Protein AF-A0A7G9P361-F1 (afdb_monomer_lite)

Foldseek 3Di:
DDPPPVPPPPDDDVLLVQLLVLVVVLLDALVCCVVDCSLQVSCVSSVHDSDPVSSVVSSVSLVVCVVVVNRDPSDPPPPPDD

Sequence (82 aa):
MIDSNDWQFPRLDPEDEALIDAYKAMRVPVDDLPHTPAITELVKRLDKPETDQSKHLVFKRLLRLRKMGRLPRLMESSSSSG

pLDDT: mean 81.67, std 16.55, range [41.5, 95.06]

Structure (mmCIF, N/CA/C/O backbone):
data_AF-A0A7G9P361-F1
#
_entry.id   AF-A0A7G9P361-F1
#
loop_
_atom_site.group_PDB
_atom_site.id
_atom_site.type_symbol
_atom_site.label_atom_id
_atom_site.label_alt_id
_atom_site.label_comp_id
_atom_site.label_asym_id
_atom_site.label_entity_id
_atom_site.label_seq_id
_atom_site.pdbx_PDB_ins_code
_atom_site.Cartn_x
_atom_site.Cartn_y
_atom_site.Cartn_z
_atom_site.occupancy
_atom_site.B_iso_or_equiv
_atom_site.auth_seq_id
_atom_site.auth_comp_id
_atom_site.auth_asym_id
_atom_site.auth_atom_id
_atom_site.pdbx_PDB_model_num
ATOM 1 N N . MET A 1 1 ? 38.829 -7.208 -14.654 1.00 41.50 1 MET A N 1
ATOM 2 C CA . MET A 1 1 ? 37.502 -6.781 -15.139 1.00 41.50 1 MET A CA 1
ATOM 3 C C . MET A 1 1 ? 36.473 -7.460 -14.256 1.00 41.50 1 MET A C 1
ATOM 5 O O . MET A 1 1 ? 36.231 -8.642 -14.444 1.00 41.50 1 MET A O 1
ATOM 9 N N . ILE A 1 2 ? 35.978 -6.772 -13.229 1.00 53.50 2 ILE A N 1
ATOM 10 C CA . ILE A 1 2 ? 34.863 -7.264 -12.416 1.00 53.50 2 ILE A CA 1
ATOM 11 C C . ILE A 1 2 ? 33.820 -6.161 -12.457 1.00 53.50 2 ILE A C 1
ATOM 13 O O . ILE A 1 2 ? 33.935 -5.182 -11.735 1.00 53.50 2 ILE A O 1
ATOM 17 N N . ASP A 1 3 ? 32.857 -6.310 -13.356 1.00 46.78 3 ASP A N 1
ATOM 18 C CA . ASP A 1 3 ? 31.590 -5.582 -13.291 1.00 46.78 3 ASP A CA 1
ATOM 19 C C . ASP A 1 3 ? 30.466 -6.621 -13.366 1.00 46.78 3 ASP A C 1
ATOM 21 O O . ASP A 1 3 ? 29.615 -6.639 -14.248 1.00 46.78 3 ASP A O 1
ATOM 25 N N . SER A 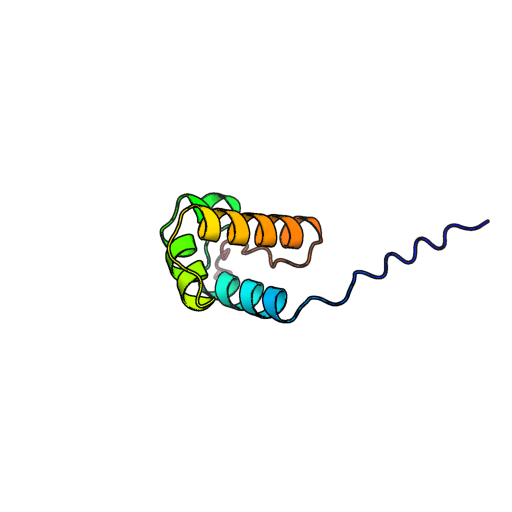1 4 ? 30.536 -7.586 -12.446 1.00 52.22 4 SER A N 1
ATOM 26 C CA . SER A 1 4 ? 29.400 -8.433 -12.104 1.00 52.22 4 SER A CA 1
ATOM 27 C C . SER A 1 4 ? 28.557 -7.663 -11.100 1.00 52.22 4 SER A C 1
ATOM 29 O O . SER A 1 4 ? 28.511 -8.007 -9.922 1.00 52.22 4 SER A O 1
ATOM 31 N N . ASN A 1 5 ? 27.917 -6.585 -11.548 1.00 46.28 5 ASN A N 1
ATOM 32 C CA . ASN A 1 5 ? 26.846 -5.967 -10.781 1.00 46.28 5 ASN A CA 1
ATOM 33 C C . ASN A 1 5 ? 25.582 -6.813 -11.001 1.00 46.28 5 ASN A C 1
ATOM 35 O O . ASN A 1 5 ? 24.627 -6.409 -11.664 1.00 46.28 5 ASN A O 1
ATOM 39 N N . ASP A 1 6 ? 25.637 -8.047 -10.496 1.00 47.88 6 ASP A N 1
ATOM 40 C CA . ASP A 1 6 ? 24.504 -8.947 -10.333 1.00 47.88 6 ASP A CA 1
ATOM 41 C C . ASP A 1 6 ? 23.607 -8.304 -9.269 1.00 47.88 6 ASP A C 1
ATOM 43 O O . ASP A 1 6 ? 23.655 -8.635 -8.086 1.00 47.88 6 ASP A O 1
ATOM 47 N N . TRP A 1 7 ? 22.845 -7.280 -9.670 1.00 56.84 7 TRP A N 1
ATOM 48 C CA . TRP A 1 7 ? 21.747 -6.735 -8.881 1.00 56.84 7 TRP A CA 1
ATOM 49 C C . TRP A 1 7 ? 20.666 -7.812 -8.816 1.00 56.84 7 TRP A C 1
ATOM 51 O O . TRP A 1 7 ? 19.618 -7.711 -9.457 1.00 56.84 7 TRP A O 1
ATOM 61 N N . GLN A 1 8 ? 20.922 -8.871 -8.051 1.00 54.03 8 GLN A N 1
ATOM 62 C CA . GLN A 1 8 ? 19.890 -9.764 -7.575 1.00 54.03 8 GLN A CA 1
ATOM 63 C C . GLN A 1 8 ? 18.948 -8.915 -6.736 1.00 54.03 8 GLN A C 1
ATOM 65 O O . GLN A 1 8 ? 19.179 -8.644 -5.558 1.00 54.03 8 GLN A O 1
ATOM 70 N N . PHE A 1 9 ? 17.891 -8.428 -7.382 1.00 58.81 9 PHE A N 1
ATOM 71 C CA . PHE A 1 9 ? 16.767 -7.844 -6.684 1.00 58.81 9 PHE A CA 1
ATOM 72 C C . PHE A 1 9 ? 16.335 -8.873 -5.636 1.00 58.81 9 PHE A C 1
ATOM 74 O O . PHE A 1 9 ? 16.005 -9.999 -6.030 1.00 58.81 9 PHE A O 1
ATOM 81 N N . PRO A 1 10 ? 16.360 -8.535 -4.333 1.00 64.75 10 PRO A N 1
ATOM 82 C CA . PRO A 1 10 ? 15.873 -9.454 -3.320 1.00 64.75 10 PRO A CA 1
ATOM 83 C C . PRO A 1 10 ? 14.458 -9.883 -3.711 1.00 64.75 10 PRO A C 1
ATOM 85 O O . PRO A 1 10 ? 13.694 -9.088 -4.278 1.00 64.75 10 PRO A O 1
ATOM 88 N N . ARG A 1 11 ? 14.139 -11.164 -3.490 1.00 70.12 11 ARG A N 1
ATOM 89 C CA . ARG A 1 11 ? 12.780 -11.667 -3.716 1.00 70.12 11 ARG A CA 1
ATOM 90 C C . ARG A 1 11 ? 11.812 -10.754 -2.966 1.00 70.12 11 ARG A C 1
ATOM 92 O O . ARG A 1 11 ? 12.119 -10.361 -1.844 1.00 70.12 11 ARG A O 1
ATOM 99 N N . LEU A 1 12 ? 10.703 -10.382 -3.612 1.00 79.75 12 LEU A N 1
ATOM 100 C CA . LEU A 1 12 ? 9.685 -9.588 -2.932 1.00 79.75 12 LEU A CA 1
ATOM 101 C C . LEU A 1 12 ? 9.204 -10.355 -1.705 1.00 79.75 12 LEU A C 1
ATOM 103 O O . LEU A 1 12 ? 8.957 -11.559 -1.784 1.00 79.75 12 LEU A O 1
ATOM 107 N N . ASP A 1 13 ? 9.073 -9.640 -0.596 1.00 86.94 13 ASP A N 1
ATOM 108 C CA . ASP A 1 13 ? 8.414 -10.170 0.580 1.00 86.94 13 ASP A CA 1
ATOM 109 C C . ASP A 1 13 ? 6.926 -10.414 0.269 1.00 86.94 13 ASP A C 1
ATOM 111 O O . ASP A 1 13 ? 6.311 -9.637 -0.471 1.00 86.94 13 ASP A O 1
ATOM 115 N N . PRO A 1 14 ? 6.303 -11.445 0.861 1.00 87.75 14 PRO A N 1
ATOM 116 C CA . PRO A 1 14 ? 4.884 -11.735 0.641 1.00 87.75 14 PRO A CA 1
ATOM 117 C C . PRO A 1 14 ? 3.978 -10.564 1.060 1.00 87.75 14 PRO A C 1
ATOM 119 O O . PRO A 1 14 ? 2.925 -10.339 0.465 1.00 87.75 14 PRO A O 1
ATOM 122 N N . GLU A 1 15 ? 4.405 -9.770 2.048 1.00 86.75 15 GLU A N 1
ATOM 123 C CA . GLU A 1 15 ? 3.731 -8.520 2.417 1.00 86.75 15 GLU A CA 1
ATOM 124 C C . GLU A 1 15 ? 3.724 -7.495 1.275 1.00 86.75 15 GLU A C 1
ATOM 126 O O . GLU A 1 15 ? 2.733 -6.784 1.098 1.00 86.75 15 GLU A O 1
ATOM 131 N N . ASP A 1 16 ? 4.816 -7.392 0.514 1.00 90.12 16 ASP A N 1
ATOM 132 C CA . ASP A 1 16 ? 4.905 -6.455 -0.603 1.00 90.12 16 ASP A CA 1
ATOM 133 C C . ASP A 1 16 ? 4.043 -6.929 -1.777 1.00 90.12 16 ASP A C 1
ATOM 135 O O . ASP A 1 16 ? 3.383 -6.109 -2.414 1.00 90.12 16 ASP A O 1
ATOM 139 N N . GLU A 1 17 ? 3.984 -8.237 -2.040 1.00 90.94 17 GLU A N 1
ATOM 140 C CA . GLU A 1 17 ? 3.084 -8.796 -3.056 1.00 90.94 17 GLU A CA 1
ATOM 141 C C . GLU A 1 17 ? 1.615 -8.492 -2.736 1.00 90.94 17 GLU A C 1
ATOM 143 O O . GLU A 1 17 ? 0.893 -7.968 -3.590 1.00 90.94 17 GLU A O 1
ATOM 148 N N . ALA A 1 18 ? 1.191 -8.726 -1.489 1.00 91.75 18 ALA A N 1
ATOM 149 C CA . ALA A 1 18 ? -0.159 -8.400 -1.030 1.00 91.75 18 ALA A CA 1
ATOM 150 C C . ALA A 1 18 ? -0.455 -6.891 -1.120 1.00 91.75 18 ALA A C 1
ATOM 152 O O . ALA A 1 18 ? -1.541 -6.486 -1.540 1.00 91.75 18 ALA A O 1
ATOM 153 N N . LEU A 1 19 ? 0.524 -6.044 -0.781 1.00 92.19 19 LEU A N 1
ATOM 154 C CA . LEU A 1 19 ? 0.421 -4.590 -0.909 1.00 92.19 19 LEU A CA 1
ATOM 155 C C . LEU A 1 19 ? 0.230 -4.152 -2.367 1.00 92.19 19 LEU A C 1
ATOM 157 O O . LEU A 1 19 ? -0.619 -3.302 -2.648 1.00 92.19 19 LEU A O 1
ATOM 161 N N . ILE A 1 20 ? 1.008 -4.715 -3.293 1.00 91.56 20 ILE A N 1
ATOM 162 C CA . ILE A 1 20 ? 0.906 -4.409 -4.724 1.00 91.56 20 ILE A CA 1
ATOM 163 C C . ILE A 1 20 ? -0.462 -4.829 -5.256 1.00 91.56 20 ILE A C 1
ATOM 165 O O . ILE A 1 20 ? -1.088 -4.062 -5.992 1.00 91.56 20 ILE A O 1
ATOM 169 N N . ASP A 1 21 ? -0.935 -6.018 -4.887 1.00 91.50 21 ASP A N 1
ATOM 170 C CA . ASP A 1 21 ? -2.238 -6.515 -5.320 1.00 91.50 21 ASP A CA 1
ATOM 171 C C . ASP A 1 21 ? -3.383 -5.622 -4.822 1.00 91.50 21 ASP A C 1
ATOM 173 O O . ASP A 1 21 ? -4.194 -5.129 -5.614 1.00 91.50 21 ASP A O 1
ATOM 177 N N . ALA A 1 22 ? -3.366 -5.279 -3.532 1.00 92.81 22 ALA A N 1
ATOM 178 C CA . ALA A 1 22 ? -4.348 -4.378 -2.946 1.00 92.81 22 ALA A CA 1
ATOM 179 C C . ALA A 1 22 ? -4.319 -2.980 -3.598 1.00 92.81 22 ALA A C 1
ATOM 181 O O . ALA A 1 22 ? -5.381 -2.397 -3.840 1.00 92.81 22 ALA A O 1
ATOM 182 N N . TYR A 1 23 ? -3.131 -2.465 -3.939 1.00 91.75 23 TYR A N 1
ATOM 183 C CA . TYR A 1 23 ? -2.959 -1.195 -4.652 1.00 91.75 23 TYR A CA 1
ATOM 184 C C . TYR A 1 23 ? -3.507 -1.240 -6.085 1.00 91.75 23 TYR A C 1
ATOM 186 O O . TYR A 1 23 ? -4.185 -0.303 -6.507 1.00 91.75 23 TYR A O 1
ATOM 194 N N . LYS A 1 24 ? -3.288 -2.329 -6.835 1.00 89.75 24 LYS A N 1
ATOM 195 C CA . LYS A 1 24 ? -3.814 -2.481 -8.208 1.00 89.75 24 LYS A CA 1
ATOM 196 C C . LYS A 1 24 ? -5.332 -2.322 -8.259 1.00 89.75 24 LYS A C 1
ATOM 198 O O . LYS A 1 24 ? -5.858 -1.740 -9.206 1.00 89.75 24 LYS A O 1
ATOM 203 N N . ALA A 1 25 ? -6.026 -2.798 -7.229 1.00 89.69 25 ALA A N 1
ATOM 204 C CA . ALA A 1 25 ? -7.471 -2.669 -7.114 1.00 89.69 25 ALA A CA 1
ATOM 205 C C . ALA A 1 25 ? -7.943 -1.230 -6.833 1.00 89.69 25 ALA A C 1
ATOM 207 O O . ALA A 1 25 ? -9.087 -0.913 -7.145 1.00 89.69 25 ALA A O 1
ATOM 208 N N . MET A 1 26 ? -7.092 -0.355 -6.281 1.00 88.94 26 MET A N 1
ATOM 209 C CA . MET A 1 26 ? -7.447 1.049 -6.034 1.00 88.94 26 MET A CA 1
ATOM 210 C C . MET A 1 26 ? -7.573 1.850 -7.331 1.00 88.94 26 MET A C 1
ATOM 212 O O . MET A 1 26 ? -8.364 2.782 -7.388 1.00 88.94 26 MET A O 1
ATOM 216 N N . ARG A 1 27 ? -6.801 1.505 -8.374 1.00 87.56 27 ARG A N 1
ATOM 217 C CA . ARG A 1 27 ? -6.718 2.271 -9.635 1.00 87.56 27 ARG A CA 1
ATOM 218 C C . ARG A 1 27 ? -6.394 3.769 -9.444 1.00 87.56 27 ARG A C 1
ATOM 220 O O . ARG A 1 27 ? -6.688 4.572 -10.320 1.00 87.56 27 ARG A O 1
ATOM 227 N N . VAL A 1 28 ? -5.758 4.136 -8.329 1.00 89.38 28 VAL A N 1
ATOM 228 C CA . VAL A 1 28 ? -5.328 5.510 -8.020 1.00 89.38 28 VAL A CA 1
ATOM 229 C C . VAL A 1 28 ? -3.813 5.617 -8.197 1.00 89.38 28 VAL A C 1
ATOM 231 O O . VAL A 1 28 ? -3.099 4.715 -7.748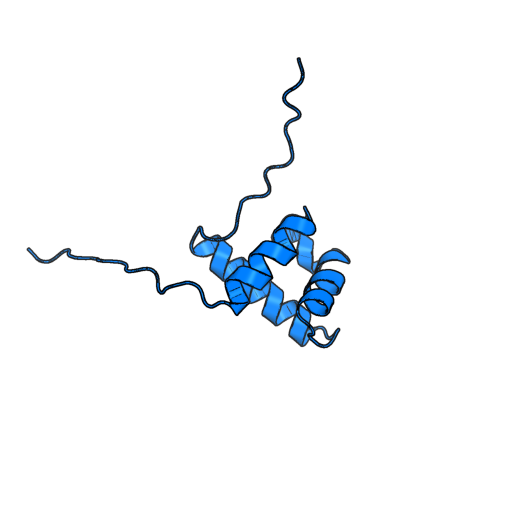 1.00 89.38 28 VAL A O 1
ATOM 234 N N . PRO A 1 29 ? -3.287 6.685 -8.824 1.00 90.25 29 PRO A N 1
ATOM 235 C CA . PRO A 1 29 ? -1.849 6.871 -8.927 1.00 90.25 29 PRO A CA 1
ATOM 236 C C . PRO A 1 29 ? -1.216 7.020 -7.543 1.00 90.25 29 PRO A C 1
ATOM 238 O O . PRO A 1 29 ? -1.762 7.669 -6.657 1.00 90.25 29 PRO A O 1
ATOM 241 N N . VAL A 1 30 ? -0.030 6.428 -7.362 1.00 89.94 30 VAL A N 1
ATOM 242 C CA . VAL A 1 30 ? 0.659 6.448 -6.063 1.00 89.94 30 VAL A CA 1
ATOM 243 C C . VAL A 1 30 ? 0.851 7.869 -5.523 1.00 89.94 30 VAL A C 1
ATOM 245 O O . VAL A 1 30 ? 0.706 8.055 -4.327 1.00 89.94 30 VAL A O 1
ATOM 248 N N . ASP A 1 31 ? 1.111 8.859 -6.382 1.00 89.50 31 ASP A N 1
ATOM 249 C CA . ASP A 1 31 ? 1.304 10.268 -5.998 1.00 89.50 31 ASP A CA 1
ATOM 250 C C . ASP A 1 31 ? 0.059 10.881 -5.325 1.00 89.50 31 ASP A C 1
ATOM 252 O O . ASP A 1 31 ? 0.185 11.537 -4.295 1.00 89.50 31 ASP A O 1
ATOM 256 N N . ASP A 1 32 ? -1.140 10.588 -5.840 1.00 90.44 32 ASP A N 1
ATOM 257 C CA . ASP A 1 32 ? -2.419 11.043 -5.270 1.00 90.44 32 ASP A CA 1
ATOM 258 C C . ASP A 1 32 ? -2.938 10.146 -4.147 1.00 90.44 32 ASP A C 1
ATOM 260 O O . ASP A 1 32 ? -3.820 10.539 -3.385 1.00 90.44 32 ASP A O 1
ATOM 264 N N . LEU A 1 33 ? -2.405 8.933 -4.004 1.00 90.19 33 LEU A N 1
ATOM 265 C CA . LEU A 1 33 ? -2.843 7.976 -2.994 1.00 90.19 33 LEU A CA 1
ATOM 266 C C . LEU A 1 33 ? -2.988 8.586 -1.580 1.00 90.19 33 LEU A C 1
ATOM 268 O O . LEU A 1 33 ? -4.064 8.420 -1.009 1.00 90.19 33 LEU A O 1
ATOM 272 N N . PRO A 1 34 ? -2.005 9.318 -1.006 1.00 90.88 34 PRO A N 1
ATOM 273 C CA . PRO A 1 34 ? -2.152 9.919 0.325 1.00 90.88 34 PRO A CA 1
ATOM 274 C C . PRO A 1 34 ? -3.203 11.038 0.393 1.00 90.88 34 PRO A C 1
ATOM 276 O O . PRO A 1 34 ? -3.688 11.345 1.479 1.00 90.88 34 PRO A O 1
ATOM 279 N N . HIS A 1 35 ? -3.555 11.637 -0.745 1.00 89.75 35 HIS A N 1
ATOM 280 C CA . HIS A 1 35 ? -4.558 12.697 -0.861 1.00 89.75 35 HIS A CA 1
ATOM 281 C C . HIS A 1 35 ? -5.968 12.153 -1.132 1.00 89.75 35 HIS A C 1
ATOM 283 O O . HIS A 1 35 ? -6.940 12.906 -1.109 1.00 89.75 35 HIS A O 1
ATOM 289 N N . THR A 1 36 ? -6.099 10.844 -1.356 1.00 92.12 36 THR A N 1
ATOM 290 C CA . THR A 1 36 ? -7.366 10.170 -1.653 1.00 92.12 36 THR A CA 1
ATOM 291 C C . THR A 1 36 ? -7.754 9.220 -0.518 1.00 92.12 36 THR A C 1
ATOM 293 O O . THR A 1 36 ? -6.894 8.721 0.209 1.00 92.12 36 THR A O 1
ATOM 296 N N . PRO A 1 37 ? -9.045 8.873 -0.370 1.00 92.69 37 PRO A N 1
ATOM 297 C CA . PRO A 1 37 ? -9.467 7.865 0.604 1.00 92.69 37 PRO A CA 1
ATOM 298 C C . PRO A 1 37 ? -8.970 6.446 0.264 1.00 92.69 37 PRO A C 1
ATOM 300 O O . PRO A 1 37 ? -9.099 5.542 1.087 1.00 92.69 37 PRO A O 1
ATOM 303 N N . ALA A 1 38 ? -8.359 6.231 -0.907 1.00 93.50 38 ALA A N 1
ATOM 304 C CA . ALA A 1 38 ? -7.805 4.939 -1.298 1.00 93.50 38 ALA A CA 1
ATOM 305 C C . ALA A 1 38 ? -6.688 4.467 -0.353 1.00 93.50 38 ALA A C 1
ATOM 307 O O . ALA A 1 38 ? -6.597 3.273 -0.080 1.00 93.50 38 ALA A O 1
ATOM 308 N N . ILE A 1 39 ? -5.874 5.374 0.211 1.00 93.56 39 ILE A N 1
ATOM 309 C CA . ILE A 1 39 ? -4.852 4.993 1.203 1.00 93.56 39 ILE A CA 1
ATOM 310 C C . ILE A 1 39 ? -5.476 4.378 2.461 1.00 93.56 39 ILE A C 1
ATOM 312 O O . ILE A 1 39 ? -4.920 3.442 3.032 1.00 93.56 39 ILE A O 1
ATOM 316 N N . THR A 1 40 ? -6.640 4.884 2.873 1.00 94.06 40 THR A N 1
ATOM 317 C CA . THR A 1 40 ? -7.399 4.390 4.024 1.00 94.06 40 THR A CA 1
ATOM 318 C C . THR A 1 40 ? -7.914 2.977 3.759 1.00 94.06 40 THR A C 1
ATOM 320 O O . THR A 1 40 ? -7.716 2.076 4.570 1.00 94.06 40 THR A O 1
ATOM 323 N N . GLU A 1 41 ? -8.500 2.748 2.587 1.00 94.38 41 GLU A N 1
ATOM 324 C CA . GLU A 1 41 ? -8.958 1.415 2.184 1.00 94.38 41 GLU A CA 1
ATOM 325 C C . GLU A 1 41 ? -7.787 0.435 2.021 1.00 94.38 41 GLU A C 1
ATOM 327 O O . GLU A 1 41 ? -7.893 -0.740 2.375 1.00 94.38 41 GLU A O 1
ATOM 332 N N . LEU A 1 42 ? -6.635 0.924 1.557 1.00 93.00 42 LEU A N 1
ATOM 333 C CA . LEU A 1 42 ? -5.424 0.128 1.416 1.00 93.00 42 LEU A CA 1
ATOM 334 C C . LEU A 1 42 ? -4.880 -0.341 2.773 1.00 93.00 42 LEU A C 1
ATOM 336 O O . LEU A 1 42 ? -4.565 -1.520 2.914 1.00 93.00 42 LEU A O 1
ATOM 340 N N . VAL A 1 43 ? -4.797 0.538 3.783 1.00 94.31 43 VAL A N 1
ATOM 341 C CA . VAL A 1 43 ? -4.347 0.126 5.128 1.00 94.31 43 VAL A CA 1
ATOM 342 C C . VAL A 1 43 ? -5.321 -0.860 5.775 1.00 94.31 43 VAL A C 1
ATOM 344 O O . VAL A 1 43 ? -4.860 -1.825 6.380 1.00 94.31 43 VAL A O 1
ATOM 347 N N . LYS A 1 44 ? -6.637 -0.697 5.571 1.00 94.00 44 LYS A N 1
ATOM 348 C CA . LYS A 1 44 ? -7.655 -1.649 6.053 1.00 94.00 44 LYS A CA 1
ATOM 349 C C . LYS A 1 44 ? -7.500 -3.033 5.432 1.00 94.00 44 LYS A C 1
ATOM 351 O O . LYS A 1 44 ? -7.572 -4.029 6.140 1.00 94.00 44 LYS A O 1
ATOM 356 N N . ARG A 1 45 ? -7.244 -3.114 4.120 1.00 92.75 45 ARG A N 1
ATOM 357 C CA . ARG A 1 45 ? -7.008 -4.397 3.425 1.00 92.75 45 ARG A CA 1
ATOM 358 C C . ARG A 1 45 ? -5.773 -5.135 3.922 1.00 92.75 45 ARG A C 1
ATOM 360 O O . ARG A 1 45 ? -5.714 -6.353 3.818 1.00 92.75 45 ARG A O 1
ATOM 367 N N . LEU A 1 46 ? -4.802 -4.396 4.443 1.00 91.44 46 LEU A N 1
ATOM 368 C CA . LEU A 1 46 ? -3.577 -4.940 5.023 1.00 91.44 46 LEU A CA 1
ATOM 369 C C . LEU A 1 46 ? -3.713 -5.234 6.522 1.00 91.44 46 LEU A C 1
ATOM 371 O O . LEU A 1 46 ? -2.694 -5.472 7.169 1.00 91.44 46 LEU A O 1
ATOM 375 N N . ASP A 1 47 ? -4.932 -5.163 7.067 1.00 93.25 47 ASP A N 1
ATOM 376 C CA . ASP A 1 47 ? -5.227 -5.321 8.494 1.00 93.25 47 ASP A CA 1
ATOM 377 C C . ASP A 1 47 ? -4.385 -4.374 9.377 1.00 93.25 47 ASP A C 1
ATOM 379 O O . ASP A 1 47 ? -3.950 -4.700 10.479 1.00 93.25 47 ASP A O 1
ATOM 383 N N . LYS A 1 48 ? -4.079 -3.173 8.862 1.00 91.38 48 LYS A N 1
ATOM 384 C CA . LYS A 1 48 ? -3.298 -2.154 9.574 1.00 91.38 48 LYS A CA 1
ATOM 385 C C . LYS A 1 48 ? -4.224 -1.118 10.209 1.00 91.38 48 LYS A C 1
ATOM 387 O O . LYS A 1 48 ? -5.258 -0.779 9.632 1.00 91.38 48 LYS A O 1
ATOM 392 N N . PRO A 1 49 ? -3.840 -0.548 11.365 1.00 94.62 49 PRO A N 1
ATOM 393 C CA . PRO A 1 49 ? -4.659 0.457 12.024 1.00 94.62 49 PRO A CA 1
ATOM 394 C C . PRO A 1 49 ? -4.772 1.707 11.149 1.00 94.62 49 PRO A C 1
ATOM 396 O O . PRO A 1 49 ? -3.786 2.126 10.536 1.00 94.62 49 PRO A O 1
ATOM 399 N N . GLU A 1 50 ? -5.960 2.314 11.113 1.00 94.19 50 GLU A N 1
ATOM 400 C CA . GLU A 1 50 ? -6.268 3.506 10.312 1.00 94.19 50 GLU A CA 1
ATOM 401 C C . GLU A 1 50 ? -5.656 4.781 10.922 1.00 94.19 50 GLU A C 1
ATOM 403 O O . GLU A 1 50 ? -6.346 5.719 11.306 1.00 94.19 50 GLU A O 1
ATOM 408 N N . THR A 1 51 ? -4.332 4.816 11.034 1.00 95.06 51 THR A N 1
ATOM 409 C CA . THR A 1 51 ? -3.572 5.948 11.570 1.00 95.06 51 THR A CA 1
ATOM 410 C C . THR A 1 51 ? -2.712 6.582 10.485 1.00 95.06 51 THR A C 1
ATOM 412 O O . THR A 1 51 ? -2.304 5.922 9.522 1.00 95.06 51 THR A O 1
ATOM 415 N N . ASP A 1 52 ? -2.382 7.863 10.648 1.00 92.62 52 ASP A N 1
ATOM 416 C CA . ASP A 1 52 ? -1.475 8.584 9.745 1.00 92.62 52 ASP A CA 1
ATOM 417 C C . ASP A 1 52 ? -0.118 7.886 9.613 1.00 92.62 52 ASP A C 1
ATOM 419 O O . ASP A 1 52 ? 0.459 7.823 8.527 1.00 92.62 52 ASP A O 1
ATOM 423 N N . GLN A 1 53 ? 0.357 7.272 10.700 1.00 94.06 53 GLN A N 1
ATOM 424 C CA . GLN A 1 53 ? 1.589 6.492 10.702 1.00 94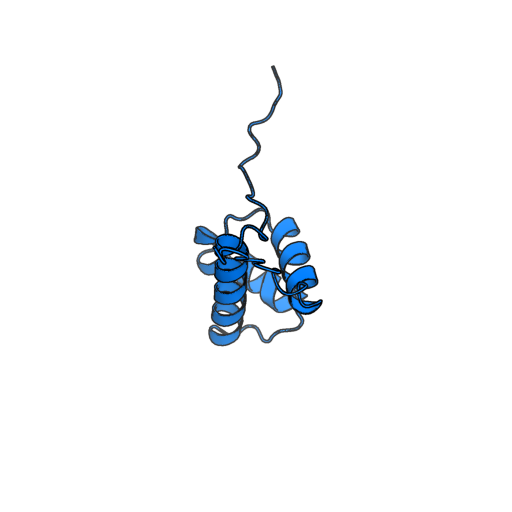.06 53 GLN A CA 1
ATOM 425 C C . GLN A 1 53 ? 1.497 5.275 9.769 1.00 94.06 53 GLN A C 1
ATOM 427 O O . GLN A 1 53 ? 2.388 5.081 8.940 1.00 94.06 53 GLN A O 1
ATOM 432 N N . SER A 1 54 ? 0.427 4.476 9.854 1.00 94.19 54 SER A N 1
ATOM 433 C CA . SER A 1 54 ? 0.225 3.320 8.969 1.00 94.19 54 SER A CA 1
ATOM 434 C C . SER A 1 54 ? 0.119 3.736 7.508 1.00 94.19 54 SER A C 1
ATOM 436 O O . SER A 1 54 ? 0.777 3.141 6.652 1.00 94.19 54 SER A O 1
ATOM 438 N N . LYS A 1 55 ? -0.664 4.787 7.226 1.00 94.19 55 LYS A N 1
ATOM 439 C CA . LYS A 1 55 ? -0.828 5.352 5.878 1.00 94.19 55 LYS A CA 1
ATOM 440 C C . LYS A 1 55 ? 0.526 5.781 5.311 1.00 94.19 55 LYS A C 1
ATOM 442 O O . LYS A 1 55 ? 0.888 5.384 4.204 1.00 94.19 55 LYS A O 1
ATOM 447 N N . HIS A 1 56 ? 1.322 6.503 6.100 1.00 93.62 56 HIS A N 1
ATOM 448 C CA . HIS A 1 56 ? 2.661 6.940 5.712 1.00 93.62 56 HIS A CA 1
ATOM 449 C C . HIS A 1 56 ? 3.624 5.765 5.463 1.00 93.62 56 HIS A C 1
ATOM 451 O O . HIS A 1 56 ? 4.382 5.784 4.491 1.00 93.62 56 HIS A O 1
ATOM 457 N N . LEU A 1 57 ? 3.599 4.723 6.305 1.00 93.12 57 LEU A N 1
ATOM 458 C CA . LEU A 1 57 ? 4.431 3.524 6.132 1.00 93.12 57 LEU A CA 1
ATOM 459 C C . LEU A 1 57 ? 4.086 2.767 4.844 1.00 93.12 57 LEU A C 1
ATOM 461 O O . LEU A 1 57 ? 4.986 2.414 4.079 1.00 93.12 57 LEU A O 1
ATOM 465 N N . VAL A 1 58 ? 2.793 2.557 4.590 1.00 93.31 58 VAL A N 1
ATOM 466 C CA . VAL A 1 58 ? 2.290 1.901 3.375 1.00 93.31 58 VAL A CA 1
ATOM 467 C C . VAL A 1 58 ? 2.662 2.705 2.132 1.00 93.31 58 VAL A C 1
ATOM 469 O O . VAL A 1 58 ? 3.219 2.155 1.180 1.00 93.31 58 VAL A O 1
ATOM 472 N N . PHE A 1 59 ? 2.450 4.020 2.167 1.00 93.50 59 PHE A N 1
ATOM 473 C CA . PHE A 1 59 ? 2.824 4.912 1.078 1.00 93.50 59 PHE A CA 1
ATOM 474 C C . PHE A 1 59 ? 4.333 4.867 0.785 1.00 93.50 59 PHE A C 1
ATOM 476 O O . PHE A 1 59 ? 4.736 4.686 -0.366 1.00 93.50 59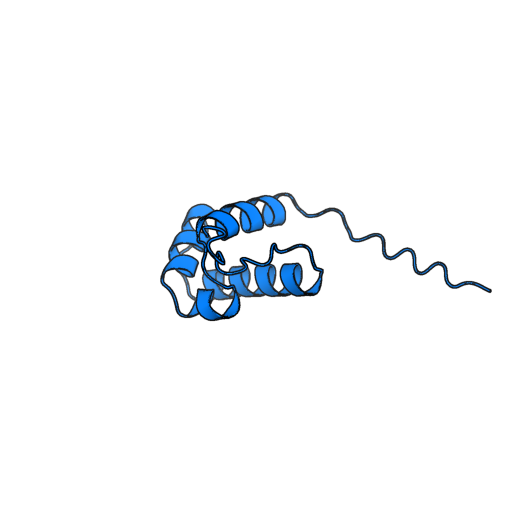 PHE A O 1
ATOM 483 N N . LYS A 1 60 ? 5.191 4.921 1.818 1.00 93.25 60 LYS A N 1
ATOM 484 C CA . LYS A 1 60 ? 6.647 4.773 1.644 1.00 93.25 60 LYS A CA 1
ATOM 485 C C . LYS A 1 60 ? 7.036 3.444 0.998 1.00 93.25 60 LYS A C 1
ATOM 487 O O . LYS A 1 60 ? 7.931 3.435 0.149 1.00 93.25 60 LYS A O 1
ATOM 492 N N . ARG A 1 61 ? 6.392 2.332 1.376 1.00 91.88 61 ARG A N 1
ATOM 493 C CA . ARG A 1 61 ? 6.644 1.020 0.751 1.00 91.88 61 ARG A CA 1
ATOM 494 C C . ARG A 1 61 ? 6.308 1.048 -0.741 1.00 91.88 61 ARG A C 1
ATOM 496 O O . ARG A 1 61 ? 7.157 0.684 -1.552 1.00 91.88 61 ARG A O 1
ATOM 503 N N . LEU A 1 62 ? 5.145 1.581 -1.121 1.00 92.12 62 LEU A N 1
ATOM 504 C CA . LEU A 1 62 ? 4.759 1.724 -2.530 1.00 92.12 62 LEU A CA 1
ATOM 505 C C . LEU A 1 62 ? 5.748 2.582 -3.329 1.00 92.12 62 LEU A C 1
ATOM 507 O O . LEU A 1 62 ? 6.147 2.198 -4.428 1.00 92.12 62 LEU A O 1
ATOM 511 N N . LEU A 1 63 ? 6.200 3.712 -2.775 1.00 91.94 63 LEU A N 1
ATOM 512 C CA . LEU A 1 63 ? 7.209 4.559 -3.420 1.00 91.94 63 LEU A CA 1
ATOM 513 C C . LEU A 1 63 ? 8.524 3.807 -3.660 1.00 91.94 63 LEU A C 1
ATOM 515 O O . LEU A 1 63 ? 9.125 3.934 -4.729 1.00 91.94 63 LEU A O 1
ATOM 519 N N . ARG A 1 64 ? 8.959 2.991 -2.692 1.00 90.19 64 ARG A N 1
ATOM 520 C CA . ARG A 1 64 ? 10.150 2.144 -2.837 1.00 90.19 64 ARG A CA 1
ATOM 521 C C . ARG A 1 64 ? 9.965 1.122 -3.959 1.00 90.19 64 ARG A C 1
ATOM 523 O O . ARG A 1 64 ? 10.831 1.026 -4.825 1.00 90.19 64 ARG A O 1
ATOM 530 N N . LEU A 1 65 ? 8.828 0.427 -3.988 1.00 89.75 65 LEU A N 1
ATOM 531 C CA . LEU A 1 65 ? 8.486 -0.547 -5.031 1.00 89.75 65 LEU A CA 1
ATOM 532 C C . LEU A 1 65 ? 8.410 0.104 -6.421 1.00 89.75 65 LEU A C 1
ATOM 534 O O . LEU A 1 65 ? 8.907 -0.464 -7.393 1.00 89.75 65 LEU A O 1
ATOM 538 N N . ARG A 1 66 ? 7.870 1.328 -6.523 1.00 89.06 66 ARG A N 1
ATOM 539 C CA . ARG A 1 66 ? 7.881 2.134 -7.758 1.00 89.06 66 ARG A CA 1
ATOM 540 C C . ARG A 1 66 ? 9.302 2.460 -8.195 1.00 89.06 66 ARG A C 1
ATOM 542 O O . ARG A 1 66 ? 9.622 2.283 -9.366 1.00 89.06 66 ARG A O 1
ATOM 549 N N . LYS A 1 67 ? 10.160 2.904 -7.272 1.00 85.75 67 LYS A N 1
ATOM 550 C CA . LYS A 1 67 ? 11.569 3.218 -7.563 1.00 85.75 67 LYS A CA 1
ATOM 551 C C . LYS A 1 67 ? 12.350 1.984 -8.027 1.00 85.75 67 LYS A C 1
ATOM 553 O O . LYS A 1 67 ? 13.235 2.109 -8.862 1.00 85.75 67 LYS A O 1
ATOM 558 N N . MET A 1 68 ? 11.990 0.804 -7.525 1.00 84.56 68 MET A N 1
ATOM 559 C CA . MET A 1 68 ? 12.544 -0.483 -7.957 1.00 84.56 68 MET A CA 1
ATOM 560 C C . MET A 1 68 ? 11.936 -1.018 -9.264 1.00 84.56 68 MET A C 1
ATOM 562 O O . MET A 1 68 ? 12.353 -2.073 -9.727 1.00 84.56 68 MET A O 1
ATOM 566 N N . GLY A 1 69 ? 10.934 -0.348 -9.846 1.00 85.94 69 GLY A N 1
ATOM 567 C CA . GLY A 1 69 ? 10.235 -0.832 -11.041 1.00 85.94 69 GLY A CA 1
ATOM 568 C C . GLY A 1 69 ? 9.347 -2.060 -10.799 1.00 85.94 69 GLY A C 1
ATOM 569 O O . GLY A 1 69 ? 8.962 -2.730 -11.751 1.00 85.94 69 GLY A O 1
ATOM 570 N N . ARG A 1 70 ? 9.020 -2.370 -9.537 1.00 84.69 70 ARG A N 1
ATOM 571 C CA . ARG A 1 70 ? 8.142 -3.489 -9.146 1.00 84.69 70 ARG A CA 1
ATOM 572 C C . ARG A 1 70 ? 6.673 -3.090 -9.052 1.00 84.69 70 ARG A C 1
ATOM 574 O O . ARG A 1 70 ? 5.802 -3.945 -9.167 1.00 84.69 70 ARG A O 1
ATOM 581 N N . LEU A 1 71 ? 6.391 -1.804 -8.841 1.00 85.25 71 LEU A N 1
ATOM 582 C CA . LEU A 1 71 ? 5.020 -1.308 -8.787 1.00 85.25 71 LEU A CA 1
ATOM 583 C C . LEU A 1 71 ? 4.476 -1.099 -10.210 1.00 85.25 71 LEU A C 1
ATOM 585 O O . LEU A 1 71 ? 5.103 -0.366 -10.984 1.00 85.25 71 LEU A O 1
ATOM 589 N N . PRO A 1 72 ? 3.313 -1.675 -10.565 1.00 81.50 72 PRO A N 1
ATOM 590 C CA . PRO A 1 72 ? 2.718 -1.448 -11.872 1.00 81.50 72 PRO A CA 1
ATOM 591 C C . PRO A 1 72 ? 2.373 0.033 -12.041 1.00 81.50 72 PRO A C 1
ATOM 593 O O . PRO A 1 72 ? 1.742 0.651 -11.176 1.00 81.50 72 PRO A O 1
ATOM 596 N N . ARG A 1 73 ? 2.772 0.609 -13.181 1.00 79.25 73 ARG A N 1
ATOM 597 C CA . ARG A 1 73 ? 2.254 1.910 -13.603 1.00 79.25 73 ARG A CA 1
ATOM 598 C C . ARG A 1 73 ? 0.794 1.714 -13.974 1.00 79.25 73 ARG A C 1
ATOM 600 O O . ARG A 1 73 ? 0.491 1.095 -14.990 1.00 79.25 73 ARG A O 1
ATOM 6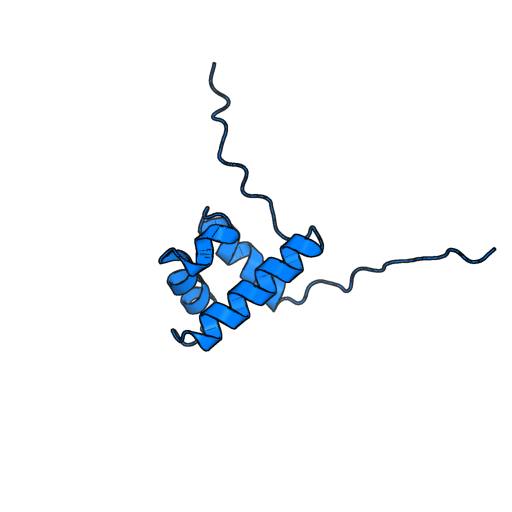07 N N . LEU A 1 74 ? -0.093 2.252 -13.148 1.00 75.31 74 LEU A N 1
ATOM 608 C CA . LEU A 1 74 ? -1.476 2.489 -13.526 1.00 75.31 74 LEU A CA 1
ATOM 609 C C . LEU A 1 74 ? -1.443 3.615 -14.559 1.00 75.31 74 LEU A C 1
ATOM 611 O O . LEU A 1 74 ? -1.529 4.789 -14.220 1.00 75.31 74 LEU A O 1
ATOM 615 N N . MET A 1 75 ? -1.163 3.257 -15.809 1.00 56.91 75 MET A N 1
ATOM 616 C CA . MET A 1 75 ? -1.414 4.156 -16.921 1.00 56.91 75 MET A CA 1
ATOM 617 C C . MET A 1 75 ? -2.924 4.336 -16.940 1.00 56.91 75 MET A C 1
ATOM 619 O O . MET A 1 75 ? -3.654 3.339 -16.963 1.00 56.91 75 MET A O 1
ATOM 623 N N . GLU A 1 76 ? -3.384 5.584 -16.847 1.00 54.06 76 GLU A N 1
ATOM 624 C CA . GLU A 1 76 ? -4.770 5.914 -17.157 1.00 54.06 76 GLU A CA 1
ATOM 625 C C . GLU A 1 76 ? -5.117 5.167 -18.438 1.00 54.06 76 GLU A C 1
ATOM 627 O O . GLU A 1 76 ? -4.350 5.210 -19.404 1.00 54.06 76 GLU A O 1
ATOM 632 N N . SER A 1 77 ? -6.194 4.382 -18.408 1.00 46.47 77 SER A N 1
ATOM 633 C CA . SER A 1 77 ? -6.702 3.734 -19.608 1.00 46.47 77 SER A CA 1
ATOM 634 C C . SER A 1 77 ? -6.895 4.815 -20.665 1.00 46.47 77 SER A C 1
ATOM 636 O O . SER A 1 77 ? -7.925 5.481 -20.691 1.00 46.47 77 SER A O 1
ATOM 638 N N . SER A 1 78 ? -5.921 4.970 -21.565 1.00 45.72 78 SER A N 1
ATOM 639 C CA . SER A 1 78 ? -6.240 5.341 -22.929 1.00 45.72 78 SER A CA 1
ATOM 640 C C . SER A 1 78 ? -7.127 4.217 -23.409 1.00 45.72 78 SER A C 1
ATOM 642 O O . SER A 1 78 ? -6.670 3.113 -23.697 1.00 45.72 78 SER A O 1
ATOM 644 N N . SER A 1 79 ? -8.422 4.499 -23.342 1.00 49.75 79 SER A N 1
ATOM 645 C CA . SER A 1 79 ? -9.464 3.776 -24.030 1.00 49.75 79 SER A CA 1
ATOM 646 C C . SER A 1 79 ? -8.967 3.533 -25.454 1.00 49.75 79 SER A C 1
ATOM 648 O O . SER A 1 79 ? -8.921 4.446 -26.273 1.00 49.75 79 SER A O 1
ATOM 650 N N . SER A 1 80 ? -8.496 2.317 -25.723 1.00 51.59 80 SER A N 1
ATOM 651 C CA . SER A 1 80 ? -8.334 1.838 -27.084 1.00 51.59 80 SER A CA 1
ATOM 652 C C . SER A 1 80 ? -9.747 1.498 -27.539 1.00 51.59 80 SER A C 1
ATOM 654 O O . SER A 1 80 ? -10.284 0.445 -27.206 1.00 51.59 80 SER A O 1
ATOM 656 N N . SER A 1 81 ? -10.399 2.468 -28.173 1.00 55.75 81 SER A N 1
ATOM 657 C CA . SER A 1 81 ? -11.663 2.283 -28.875 1.00 55.75 81 SER A CA 1
ATOM 658 C C . SER A 1 81 ? -11.762 3.351 -29.960 1.00 55.75 81 SER A C 1
ATOM 660 O O . SER A 1 81 ? -12.007 4.515 -29.645 1.00 55.75 81 SER A O 1
ATOM 662 N N . GLY A 1 82 ? -11.566 2.943 -31.216 1.00 50.66 82 GLY A N 1
ATOM 663 C CA . GLY A 1 82 ? -11.723 3.768 -32.416 1.00 50.66 82 GLY A CA 1
ATOM 664 C C . GLY A 1 82 ? -10.722 3.409 -33.494 1.00 50.66 82 GLY A C 1
ATOM 665 O O . GLY A 1 82 ? -9.721 4.145 -33.593 1.00 50.66 82 GLY A O 1
#

Secondary structure (DSSP, 8-state):
--------PPPPPHHHHHHHHHHHHH---TTTGGG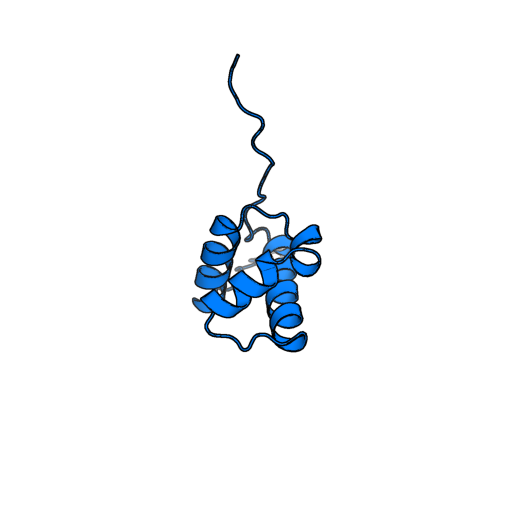STHHHHHHHHTT--SSHHHHHHHHHHHHHHHHTT-S-----------

Radius of gyration: 15.39 Å; chains: 1; bounding box: 49×24×44 Å